Protein AF-A0A1E3B670-F1 (afdb_monomer)

Mean predicted aligned error: 5.12 Å

Radius of gyration: 14.24 Å; Cα contacts (8 Å, |Δi|>4): 226; chains: 1; bounding box: 36×26×49 Å

Nearest PDB structures (foldseek):
  1ru2-assembly1_A  TM=4.193E-01  e=3.755E-02  Escherichia coli
  7am0-assembly1_A  TM=4.414E-01  e=6.514E-02  Komagataeibacter europaeus
  7am0-assembly2_C  TM=4.390E-01  e=1.535E-01  Komagataeibacter europaeus
  7alz-assembly1_B  TM=4.229E-01  e=1.844E-01  Komagataeibacter europaeus
  6vh5-assembly1_C  TM=4.162E-01  e=9.630E-01  Brucella abortus 2308

Sequence (111 aa):
MSKASHLHQSFQYILAQIEDFNGVDFGEPGQPESPLLQVVQRALESTGGQFNNGEVAPAPRVWPPFVAVVAETTPISDEMLKESIEEAWGTVVTDNEPLPPLLQVYVDAQD

Solvent-accessible surface area (backbone atoms only — not comparable to full-atom values): 6355 Å² total; per-residue (Å²): 138,83,82,77,77,76,74,64,73,33,39,37,40,37,40,37,32,27,69,50,58,86,87,60,78,58,63,56,65,71,34,71,69,34,64,61,57,54,22,51,42,49,20,24,59,78,71,74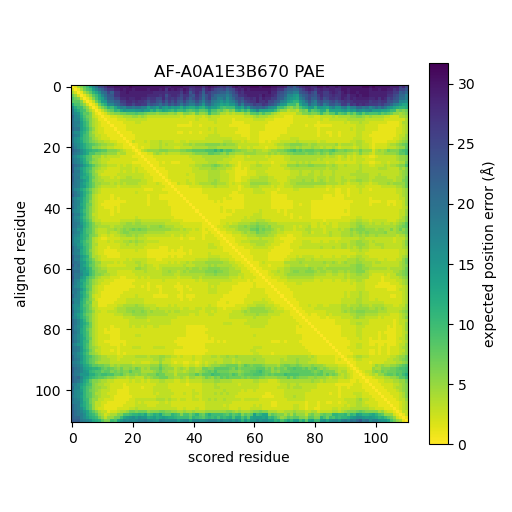,43,46,71,78,49,50,28,27,35,86,49,67,96,52,86,65,35,47,47,30,33,39,33,35,25,45,78,71,56,54,68,61,50,41,54,27,33,65,60,24,42,82,71,43,64,56,100,87,37,69,60,56,58,76,75,49,73,46,57,48,77,56,131

pLDDT: mean 89.6, std 13.01, range [40.47, 97.75]

Foldseek 3Di:
DDPPPPQPKWKKKKKWFFQAFVPADQDDWPAQDGLLVVLLCQLCVVVVKDFDGKTWHDFDPDPVGMTIMITIIGDDDFVSSQVSSQVSQQVGDDPNHGGGGIDGMGMDIDD

Structure (mmCIF, N/CA/C/O backbone):
data_AF-A0A1E3B670-F1
#
_entry.id   AF-A0A1E3B670-F1
#
loop_
_atom_site.group_PDB
_atom_site.id
_atom_site.type_symbol
_atom_site.label_atom_id
_atom_site.label_alt_id
_atom_site.label_comp_id
_atom_site.label_asym_id
_atom_site.label_entity_id
_atom_site.label_seq_id
_atom_site.pdbx_PDB_ins_code
_atom_site.Cartn_x
_atom_site.Cartn_y
_atom_site.Cartn_z
_atom_site.occupancy
_atom_site.B_iso_or_equiv
_atom_site.auth_seq_id
_atom_site.auth_comp_id
_atom_site.auth_asym_id
_atom_site.auth_atom_id
_atom_site.pdbx_PDB_model_num
ATOM 1 N N . MET A 1 1 ? -18.715 -17.532 31.931 1.00 40.62 1 MET A N 1
ATOM 2 C CA . MET A 1 1 ? -19.081 -16.314 31.176 1.00 40.62 1 MET A CA 1
ATOM 3 C C . MET A 1 1 ? -17.860 -15.902 30.371 1.00 40.62 1 MET A C 1
ATOM 5 O O . MET A 1 1 ? -16.970 -15.289 30.938 1.00 40.62 1 MET A O 1
ATOM 9 N N . SER A 1 2 ? -17.761 -16.315 29.106 1.00 40.47 2 SER A N 1
ATOM 10 C CA . SER A 1 2 ? -16.697 -15.841 28.215 1.00 40.47 2 SER A CA 1
ATOM 11 C C . SER A 1 2 ? -17.321 -14.795 27.302 1.00 40.47 2 SER A C 1
ATOM 13 O O . SER A 1 2 ? -18.116 -15.141 26.431 1.00 40.47 2 SER A O 1
ATOM 15 N N . LYS A 1 3 ? -17.068 -13.510 27.569 1.00 42.53 3 LYS A N 1
ATOM 16 C CA . LYS A 1 3 ? -17.348 -12.458 26.590 1.00 42.53 3 LYS A CA 1
ATOM 17 C C . LYS A 1 3 ? -16.263 -12.601 25.530 1.00 42.53 3 LYS A C 1
ATOM 19 O O . LYS A 1 3 ? -15.155 -12.117 25.728 1.00 42.53 3 LYS A O 1
ATOM 24 N N . ALA A 1 4 ? -16.566 -13.324 24.456 1.00 46.59 4 ALA A N 1
ATOM 25 C CA . ALA A 1 4 ? -15.800 -13.202 23.231 1.00 46.59 4 ALA A CA 1
ATOM 26 C C . ALA A 1 4 ? -15.951 -11.745 22.780 1.00 46.59 4 ALA A C 1
ATOM 28 O O . ALA A 1 4 ? -17.017 -11.337 22.321 1.00 46.59 4 ALA A O 1
ATOM 29 N N . SER A 1 5 ? -14.926 -10.928 23.021 1.00 45.44 5 SER A N 1
ATOM 30 C CA . SER A 1 5 ? -14.790 -9.656 22.328 1.00 45.44 5 SER A CA 1
ATOM 31 C C . SER A 1 5 ? -14.613 -10.008 20.859 1.00 45.44 5 SER A C 1
ATOM 33 O O . SER A 1 5 ? -13.537 -10.432 20.451 1.00 45.44 5 SER A O 1
ATOM 35 N N . HIS A 1 6 ? -15.693 -9.909 20.089 1.00 48.12 6 HIS A N 1
ATOM 36 C CA . HIS A 1 6 ? -15.616 -9.868 18.640 1.00 48.12 6 HIS A CA 1
ATOM 37 C C . HIS A 1 6 ? -14.827 -8.601 18.290 1.00 48.12 6 HIS A C 1
ATOM 39 O O . HI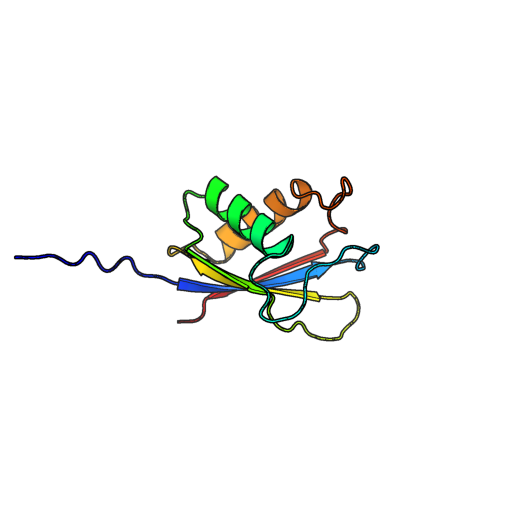S A 1 6 ? -15.387 -7.504 18.251 1.00 48.12 6 HIS A O 1
ATOM 45 N N . LEU A 1 7 ? -13.507 -8.741 18.138 1.00 57.09 7 LEU A N 1
ATOM 46 C CA . LEU A 1 7 ? -12.711 -7.801 17.360 1.00 57.09 7 LEU A CA 1
ATOM 47 C C . LEU A 1 7 ? -13.382 -7.778 15.988 1.00 57.09 7 LEU A C 1
ATOM 49 O O . LEU A 1 7 ? -13.358 -8.780 15.279 1.00 57.09 7 LEU A O 1
ATOM 53 N N . HIS A 1 8 ? -14.108 -6.702 15.692 1.00 66.88 8 HIS A N 1
ATOM 54 C CA . HIS A 1 8 ? -14.673 -6.510 14.366 1.00 66.88 8 HIS A CA 1
ATOM 55 C C . HIS A 1 8 ? -13.477 -6.397 13.425 1.00 66.88 8 HIS A C 1
ATOM 57 O O . HIS A 1 8 ? -12.642 -5.520 13.613 1.00 66.88 8 HIS A O 1
ATOM 63 N N . GLN A 1 9 ? -13.341 -7.347 12.512 1.00 75.44 9 GLN A N 1
ATOM 64 C CA . GLN A 1 9 ? -12.364 -7.295 11.434 1.00 75.44 9 GLN A CA 1
ATOM 65 C C . GLN A 1 9 ? -13.036 -6.605 10.248 1.00 75.44 9 GLN A C 1
ATOM 67 O O . GLN A 1 9 ? -14.242 -6.766 10.053 1.00 75.44 9 GLN A O 1
ATOM 72 N N . SER A 1 10 ? -12.266 -5.843 9.483 1.00 83.94 10 SER A N 1
ATOM 73 C CA . SER A 1 10 ? -12.721 -5.205 8.250 1.00 83.94 10 SER A CA 1
ATOM 74 C C . SER A 1 10 ? -11.792 -5.613 7.117 1.00 83.94 10 SER A C 1
ATOM 76 O O . SER A 1 10 ? -10.573 -5.635 7.299 1.00 83.94 10 SER A O 1
ATOM 78 N N . PHE A 1 11 ? -12.357 -5.937 5.956 1.00 92.06 11 PHE A N 1
ATOM 79 C CA . PHE A 1 11 ? -11.576 -6.156 4.746 1.00 92.06 11 PHE A CA 1
ATOM 80 C C . PHE A 1 11 ? -11.503 -4.849 3.967 1.00 92.06 11 PHE A C 1
ATOM 82 O O . PHE A 1 11 ? -12.523 -4.255 3.635 1.00 92.06 11 PHE A O 1
ATOM 89 N N . GLN A 1 12 ? -10.288 -4.397 3.694 1.00 93.75 12 GLN A N 1
ATOM 90 C CA . GLN A 1 12 ? -10.002 -3.163 2.981 1.00 93.75 12 GLN A CA 1
ATOM 91 C C . GLN A 1 12 ? -9.439 -3.509 1.612 1.00 93.75 12 GLN A C 1
ATOM 93 O O . GLN A 1 12 ? -8.389 -4.150 1.516 1.00 93.75 12 GLN A O 1
ATOM 98 N N . TYR A 1 13 ? -10.132 -3.095 0.553 1.00 95.38 13 TYR A N 1
ATOM 99 C CA . TYR A 1 13 ? -9.586 -3.139 -0.795 1.00 95.38 13 TYR A CA 1
ATOM 100 C C . TYR A 1 13 ? -8.882 -1.818 -1.087 1.00 95.38 13 TYR A C 1
ATOM 102 O O . TYR A 1 13 ? -9.493 -0.750 -1.059 1.00 95.38 13 TYR A O 1
ATOM 110 N N . ILE A 1 14 ? -7.583 -1.888 -1.355 1.00 96.88 14 ILE A N 1
ATOM 111 C CA . ILE A 1 14 ? -6.731 -0.721 -1.562 1.00 96.88 14 ILE A CA 1
ATOM 112 C C . ILE A 1 14 ? -6.203 -0.775 -2.985 1.00 96.88 14 ILE A C 1
ATOM 114 O O . ILE A 1 14 ? -5.582 -1.756 -3.396 1.00 96.88 14 ILE A O 1
ATOM 118 N N . LEU A 1 15 ? -6.427 0.302 -3.727 1.00 97.19 15 LEU A N 1
ATOM 119 C CA . LEU A 1 15 ? -6.002 0.461 -5.107 1.00 97.19 15 LEU A CA 1
ATOM 120 C C . LEU A 1 15 ? -5.148 1.726 -5.222 1.00 97.19 15 LEU A C 1
ATOM 122 O O . LEU A 1 15 ? -5.629 2.828 -4.966 1.00 97.19 15 LEU A O 1
ATOM 126 N N . ALA A 1 16 ? -3.892 1.575 -5.627 1.00 97.38 16 ALA A N 1
ATOM 127 C CA . ALA A 1 16 ? -2.954 2.675 -5.818 1.00 97.38 16 ALA A CA 1
ATOM 128 C C . ALA A 1 16 ? -2.618 2.831 -7.305 1.00 97.38 16 ALA A C 1
ATOM 130 O O . ALA A 1 16 ? -2.238 1.870 -7.974 1.00 97.38 16 ALA A O 1
ATOM 131 N N . GLN A 1 17 ? -2.773 4.044 -7.828 1.00 97.62 17 GLN A N 1
ATOM 132 C CA .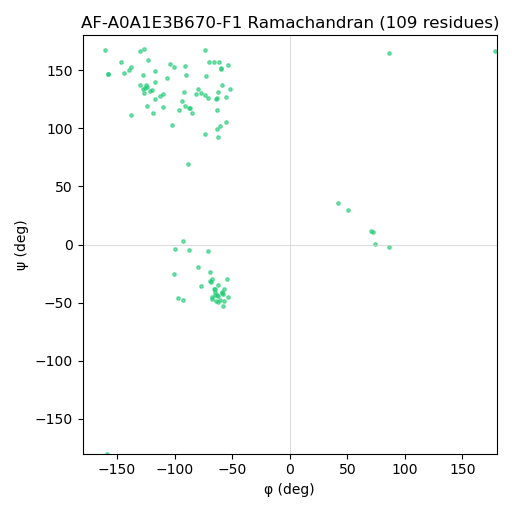 GLN A 1 17 ? -2.330 4.422 -9.163 1.00 97.62 17 GLN A CA 1
ATOM 133 C C . GLN A 1 17 ? -0.916 4.986 -9.084 1.00 97.62 17 GLN A C 1
ATOM 135 O O . GLN A 1 17 ? -0.657 5.877 -8.277 1.00 97.62 17 GLN A O 1
ATOM 140 N N . ILE A 1 18 ? -0.024 4.511 -9.945 1.00 97.06 18 ILE A N 1
ATOM 141 C CA . ILE A 1 18 ? 1.380 4.935 -9.999 1.00 97.06 18 ILE A CA 1
ATOM 142 C C . ILE A 1 18 ? 1.713 5.469 -11.393 1.00 97.06 18 ILE A C 1
ATOM 144 O O . ILE A 1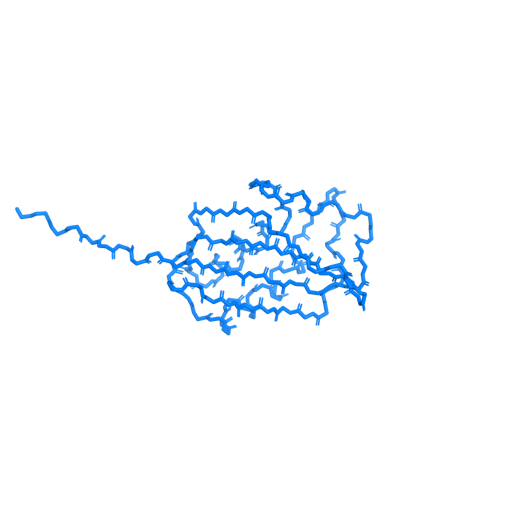 18 ? 1.000 5.176 -12.354 1.00 97.06 18 ILE A O 1
ATOM 148 N N . GLU A 1 19 ? 2.771 6.270 -11.513 1.00 95.50 19 GLU A N 1
ATOM 149 C CA . GLU A 1 19 ? 3.207 6.804 -12.815 1.00 95.50 19 GLU A CA 1
ATOM 150 C C . GLU A 1 19 ? 3.623 5.689 -13.780 1.00 95.50 19 GLU A C 1
ATOM 152 O O . GLU A 1 19 ? 3.149 5.626 -14.916 1.00 95.50 19 GLU A O 1
ATOM 157 N N . ASP A 1 20 ? 4.469 4.784 -13.295 1.00 93.50 20 ASP A N 1
ATOM 158 C CA . ASP A 1 20 ? 4.876 3.544 -13.937 1.00 93.50 20 ASP A CA 1
ATOM 159 C C . ASP A 1 20 ? 5.406 2.564 -12.873 1.00 93.50 20 ASP A C 1
ATOM 161 O O . ASP A 1 20 ? 5.402 2.860 -11.680 1.00 93.50 20 ASP A O 1
ATOM 165 N N . PHE A 1 21 ? 5.827 1.369 -13.285 1.00 90.06 21 PHE A N 1
ATOM 166 C CA . PHE A 1 21 ? 6.368 0.369 -12.360 1.00 90.06 21 PHE A CA 1
ATOM 167 C C . PHE A 1 21 ? 7.828 0.620 -11.963 1.00 90.06 21 PHE A C 1
ATOM 169 O O . PHE A 1 21 ? 8.287 0.032 -10.994 1.00 90.06 21 PHE A O 1
ATOM 176 N N . ASN A 1 22 ? 8.577 1.418 -12.727 1.00 88.12 22 ASN A N 1
ATOM 177 C CA . ASN A 1 22 ? 10.014 1.670 -12.580 1.00 88.12 22 ASN A CA 1
ATOM 178 C C . ASN A 1 22 ? 10.870 0.424 -12.254 1.00 88.12 22 ASN A C 1
ATOM 180 O O . ASN A 1 22 ? 11.811 0.490 -11.475 1.00 88.12 22 ASN A O 1
ATOM 184 N N . GLY A 1 23 ? 10.520 -0.742 -12.812 1.00 85.75 23 GLY A N 1
ATOM 185 C CA . GLY A 1 23 ? 11.221 -2.006 -12.548 1.00 85.75 23 GLY A CA 1
ATOM 186 C C . GLY A 1 23 ? 10.951 -2.643 -11.178 1.00 85.75 23 GLY A C 1
ATOM 187 O O . GLY A 1 23 ? 11.485 -3.717 -10.915 1.00 85.75 23 GLY A O 1
ATOM 188 N N . VAL A 1 24 ? 10.109 -2.037 -10.338 1.00 90.94 24 VAL A N 1
ATOM 189 C CA . VAL A 1 24 ? 9.698 -2.587 -9.045 1.00 90.94 24 VAL A CA 1
ATOM 190 C C . VAL A 1 24 ? 8.716 -3.739 -9.236 1.00 90.94 24 VAL A C 1
ATOM 192 O O . VAL A 1 24 ? 7.689 -3.603 -9.907 1.00 90.94 24 VAL A O 1
ATOM 195 N N . ASP A 1 25 ? 9.023 -4.867 -8.598 1.00 91.44 25 ASP A N 1
ATOM 196 C CA . ASP A 1 25 ? 8.106 -5.993 -8.467 1.00 91.44 25 ASP A CA 1
ATOM 197 C C . ASP A 1 25 ? 7.180 -5.780 -7.261 1.00 91.44 25 ASP A C 1
ATOM 199 O O . ASP A 1 25 ? 7.610 -5.757 -6.106 1.00 91.44 25 ASP A O 1
ATOM 203 N N . PHE A 1 26 ? 5.890 -5.603 -7.540 1.00 92.94 26 PHE A N 1
ATOM 204 C CA . PHE A 1 26 ? 4.853 -5.482 -6.516 1.00 92.94 26 PHE A CA 1
ATOM 205 C C . PHE A 1 26 ? 4.194 -6.823 -6.167 1.00 92.94 26 PHE A C 1
ATOM 207 O O . PHE A 1 26 ? 3.273 -6.848 -5.349 1.00 92.94 26 PHE A O 1
ATOM 214 N N . GLY A 1 27 ? 4.664 -7.921 -6.756 1.00 91.62 27 GLY A N 1
ATOM 215 C CA . GLY A 1 27 ? 4.124 -9.257 -6.582 1.00 91.62 27 GLY A CA 1
ATOM 216 C C . GLY A 1 27 ? 2.962 -9.582 -7.521 1.00 91.62 27 GLY A C 1
ATOM 217 O O . GLY A 1 27 ? 2.345 -8.721 -8.155 1.00 91.62 27 GLY A O 1
ATOM 218 N N . GLU A 1 28 ? 2.656 -10.872 -7.603 1.00 93.69 28 GLU A N 1
ATOM 219 C CA . GLU A 1 28 ? 1.515 -11.408 -8.346 1.00 93.69 28 GLU A CA 1
ATOM 220 C C . GLU A 1 28 ? 0.267 -11.524 -7.452 1.00 93.69 28 GLU A C 1
ATOM 222 O O . GLU A 1 28 ? 0.399 -11.718 -6.242 1.00 93.69 28 GLU A O 1
ATOM 227 N N . PRO A 1 29 ? -0.956 -11.474 -8.019 1.00 96.00 29 PRO A N 1
ATOM 228 C CA . PRO A 1 29 ? -2.180 -11.673 -7.247 1.00 96.00 29 PRO A CA 1
ATOM 229 C C . PRO A 1 29 ? -2.166 -12.958 -6.401 1.00 96.00 29 PRO A C 1
ATOM 231 O O . PRO A 1 29 ? -1.816 -14.030 -6.897 1.00 96.00 29 PRO A O 1
ATOM 234 N N . GLY A 1 30 ? -2.580 -12.846 -5.138 1.00 95.31 30 GLY A N 1
ATOM 235 C CA . GLY A 1 30 ? -2.558 -13.918 -4.138 1.00 95.31 30 GLY A CA 1
ATOM 236 C C . GLY A 1 30 ? -1.235 -14.059 -3.376 1.00 95.31 30 GLY A C 1
ATOM 237 O O . GLY A 1 30 ? -1.128 -14.913 -2.498 1.00 95.31 30 GLY A O 1
ATOM 238 N N . GLN A 1 31 ? -0.209 -13.255 -3.683 1.00 95.88 31 GLN A N 1
ATOM 239 C CA . GLN A 1 31 ? 1.030 -13.264 -2.906 1.00 95.88 31 GLN A CA 1
ATOM 240 C C . GLN A 1 31 ? 0.862 -12.499 -1.578 1.00 95.88 31 GLN A C 1
ATOM 242 O O . GLN A 1 31 ? 0.403 -11.353 -1.592 1.00 95.88 31 GLN A O 1
ATOM 247 N N . PRO A 1 32 ? 1.262 -13.093 -0.435 1.00 92.81 32 PRO A N 1
ATOM 248 C CA . PRO A 1 32 ? 1.179 -12.461 0.887 1.00 92.81 32 PRO A CA 1
ATOM 249 C C . PRO A 1 32 ? 2.413 -11.611 1.230 1.00 92.81 32 PRO A C 1
ATOM 251 O O . PRO A 1 32 ? 2.462 -10.970 2.277 1.00 92.81 32 PRO A O 1
ATOM 254 N N . GLU A 1 33 ? 3.433 -11.619 0.371 1.00 91.12 33 GLU A N 1
ATOM 255 C CA . GLU A 1 33 ? 4.661 -10.845 0.533 1.00 91.12 33 GLU A CA 1
ATOM 256 C C . GLU A 1 33 ? 4.781 -9.880 -0.643 1.00 91.12 33 GLU A C 1
ATOM 258 O O . GLU A 1 33 ? 4.915 -10.291 -1.791 1.00 91.12 33 GLU A O 1
ATOM 263 N N . SER A 1 34 ? 4.679 -8.583 -0.358 1.00 94.00 34 SER A N 1
ATOM 264 C CA . SER A 1 34 ? 4.746 -7.526 -1.364 1.00 94.00 34 SER A CA 1
ATOM 265 C C . SER A 1 34 ? 5.139 -6.203 -0.705 1.00 94.00 34 SER A C 1
ATOM 267 O O . SER A 1 34 ? 4.716 -5.945 0.431 1.00 94.00 34 SER A O 1
ATOM 269 N N . PRO A 1 35 ? 5.882 -5.319 -1.398 1.00 95.06 35 PRO A N 1
ATOM 270 C CA . PRO A 1 35 ? 6.082 -3.948 -0.943 1.00 95.06 35 PRO A CA 1
ATOM 271 C C . PRO A 1 35 ? 4.761 -3.211 -0.674 1.00 95.06 35 PRO A C 1
ATOM 273 O O . PRO A 1 35 ? 4.703 -2.386 0.232 1.00 95.06 35 PRO A O 1
ATOM 276 N N . LEU A 1 36 ? 3.675 -3.549 -1.384 1.00 94.88 36 LEU A N 1
ATOM 277 C CA . LEU A 1 36 ? 2.349 -2.967 -1.145 1.00 94.88 36 LEU A CA 1
ATOM 278 C C . LEU A 1 36 ? 1.830 -3.289 0.256 1.00 94.88 36 LEU A C 1
ATOM 280 O O . LEU A 1 36 ? 1.329 -2.413 0.954 1.00 94.88 36 LEU A O 1
ATOM 284 N N . LEU A 1 37 ? 1.978 -4.541 0.692 1.00 95.94 37 LEU A N 1
ATOM 285 C CA . LEU A 1 37 ? 1.529 -4.968 2.016 1.00 95.94 37 LEU A CA 1
ATOM 286 C C . LEU A 1 37 ? 2.371 -4.316 3.119 1.00 95.94 37 LEU A C 1
ATOM 288 O O . LEU A 1 37 ? 1.831 -3.973 4.166 1.00 95.94 37 LEU A O 1
ATOM 292 N N . GLN A 1 38 ? 3.656 -4.050 2.862 1.00 95.81 38 GLN A N 1
ATOM 293 C CA . GLN A 1 38 ? 4.498 -3.267 3.773 1.00 95.81 38 GLN A CA 1
ATOM 294 C C . GLN A 1 38 ? 4.022 -1.812 3.891 1.00 95.81 38 GLN A C 1
ATOM 296 O O . GLN A 1 38 ? 4.040 -1.258 4.991 1.00 95.81 38 GLN A O 1
ATOM 301 N N . VAL A 1 39 ? 3.565 -1.195 2.792 1.00 97.25 39 VAL A N 1
ATOM 302 C CA . VAL A 1 39 ? 2.953 0.146 2.838 1.00 97.25 39 VAL A CA 1
ATOM 303 C C . VAL A 1 39 ? 1.715 0.127 3.730 1.00 97.25 39 VAL A C 1
ATOM 305 O O . VAL A 1 39 ? 1.599 0.966 4.619 1.00 97.25 39 VAL A O 1
ATOM 308 N N . VAL A 1 40 ? 0.820 -0.850 3.548 1.00 96.62 40 VAL A N 1
ATOM 309 C CA . VAL A 1 40 ? -0.403 -0.961 4.362 1.00 96.62 40 VAL A CA 1
ATOM 310 C C . VAL A 1 40 ? -0.084 -1.196 5.837 1.00 96.62 40 VAL A C 1
ATOM 312 O O . VAL A 1 40 ? -0.674 -0.550 6.699 1.00 96.62 40 VAL A O 1
ATOM 315 N N . GLN A 1 41 ? 0.874 -2.073 6.144 1.00 96.25 41 GLN A N 1
ATOM 316 C CA . GLN A 1 41 ? 1.326 -2.309 7.517 1.00 96.25 41 GLN A CA 1
ATOM 317 C C . GLN A 1 41 ? 1.808 -1.012 8.176 1.00 96.25 41 GLN A C 1
ATOM 319 O O . GLN A 1 41 ? 1.336 -0.668 9.258 1.00 96.25 41 GLN A O 1
ATOM 324 N N . ARG A 1 42 ? 2.665 -0.240 7.497 1.00 95.94 42 ARG A N 1
ATOM 325 C CA . ARG A 1 42 ? 3.164 1.044 8.018 1.00 95.94 42 ARG A CA 1
ATOM 326 C C . ARG A 1 42 ? 2.072 2.102 8.164 1.00 95.94 42 ARG A C 1
ATOM 328 O O . ARG A 1 42 ? 2.072 2.838 9.147 1.00 95.94 42 ARG A O 1
ATOM 335 N N . ALA A 1 43 ? 1.134 2.162 7.222 1.00 96.44 43 ALA A N 1
ATOM 336 C CA . ALA A 1 43 ? -0.020 3.058 7.297 1.00 96.44 43 ALA A CA 1
ATOM 337 C C . ALA A 1 43 ? -0.923 2.742 8.506 1.00 96.44 43 ALA A C 1
ATOM 339 O O . ALA A 1 43 ? -1.492 3.631 9.135 1.00 96.44 43 ALA A O 1
ATOM 340 N N . LEU A 1 44 ? -1.056 1.465 8.869 1.00 95.19 44 LEU A N 1
ATOM 341 C CA . LEU A 1 44 ? -1.831 1.061 10.043 1.00 95.19 44 LEU A CA 1
ATOM 342 C C . LEU A 1 44 ? -1.070 1.320 11.349 1.00 95.19 44 LEU A C 1
ATOM 344 O O . LEU A 1 44 ? -1.674 1.750 12.331 1.00 95.19 44 LEU A O 1
ATOM 348 N N . GLU A 1 45 ? 0.253 1.148 11.359 1.00 93.69 45 GLU A N 1
ATOM 349 C CA . GLU A 1 45 ? 1.092 1.485 12.516 1.00 93.69 45 GLU A CA 1
ATOM 350 C C . GLU A 1 45 ? 0.971 2.966 12.915 1.00 93.69 45 GLU A C 1
ATOM 352 O O . GLU A 1 45 ? 0.879 3.267 14.108 1.00 93.69 45 GLU A O 1
ATOM 357 N N . SER A 1 46 ? 0.916 3.893 11.947 1.00 90.50 46 SER A N 1
ATOM 358 C CA . SER A 1 46 ? 0.795 5.335 12.228 1.00 90.50 46 SER A CA 1
ATOM 359 C C . SER A 1 46 ? -0.569 5.737 12.802 1.00 90.50 46 SER A C 1
ATOM 361 O O . SER A 1 46 ? -0.673 6.739 13.510 1.00 90.50 46 SER A O 1
ATOM 363 N N . THR A 1 47 ? -1.606 4.937 12.554 1.00 89.88 47 THR A N 1
ATOM 364 C CA . THR A 1 47 ? -2.990 5.201 12.981 1.00 89.88 47 THR A CA 1
ATOM 365 C C . THR A 1 47 ? -3.397 4.428 14.234 1.00 89.88 47 THR A C 1
ATOM 367 O O . THR A 1 47 ? -4.497 4.621 14.754 1.00 89.88 47 THR A O 1
ATOM 370 N N . GLY A 1 48 ? -2.519 3.557 14.747 1.00 88.25 48 GLY A N 1
ATOM 371 C CA . GLY A 1 48 ? -2.840 2.623 15.829 1.00 88.25 48 GLY A CA 1
ATOM 372 C C . GLY A 1 48 ? -3.746 1.465 15.392 1.00 88.25 48 GLY A C 1
ATOM 373 O O . GLY A 1 48 ? -4.261 0.741 16.249 1.00 88.25 48 GLY A O 1
ATOM 374 N N . GLY A 1 49 ? -3.949 1.297 14.083 1.00 89.00 49 GLY A N 1
ATOM 37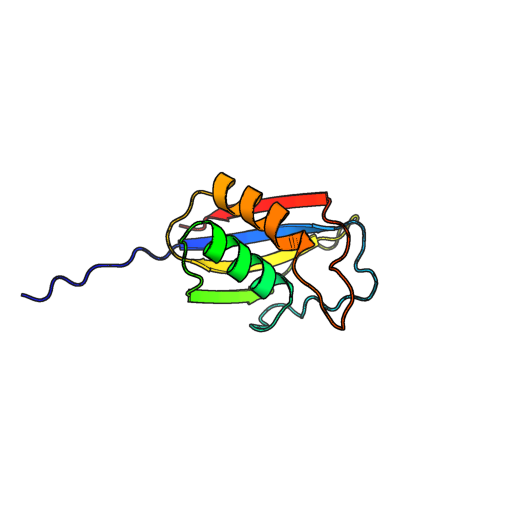5 C CA . GLY A 1 49 ? -4.616 0.144 13.497 1.00 89.00 49 GLY A CA 1
ATOM 376 C C . GLY A 1 49 ? -3.735 -1.105 13.526 1.00 89.00 49 GLY A C 1
ATOM 377 O O . GLY A 1 49 ? -2.533 -1.051 13.787 1.00 89.00 49 GLY A O 1
ATOM 378 N N . GLN A 1 50 ? -4.338 -2.260 13.259 1.00 92.62 50 GLN A N 1
ATOM 379 C CA . GLN A 1 50 ? -3.623 -3.529 13.147 1.00 92.62 50 GLN A CA 1
ATOM 380 C C . GLN A 1 50 ? -3.853 -4.138 11.771 1.00 92.62 50 GLN A C 1
ATOM 382 O O . GLN A 1 50 ? -4.991 -4.232 11.310 1.00 92.62 50 GLN A O 1
ATOM 387 N N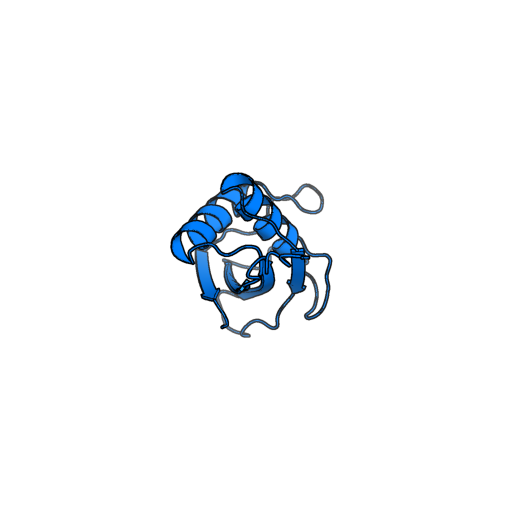 . PHE A 1 51 ? -2.759 -4.568 11.148 1.00 93.94 51 PHE A N 1
ATOM 388 C CA . PHE A 1 51 ? -2.765 -5.443 9.985 1.00 93.94 51 PHE A CA 1
ATOM 389 C C . PHE A 1 51 ? -2.813 -6.895 10.471 1.00 93.94 51 PHE A C 1
ATOM 391 O O . PHE A 1 51 ? -1.889 -7.341 11.152 1.00 93.94 51 PHE A O 1
ATOM 398 N N . ASN A 1 52 ? -3.877 -7.625 10.139 1.00 92.81 52 ASN A N 1
ATOM 399 C CA . ASN A 1 52 ? -4.027 -9.028 10.527 1.00 92.81 52 ASN A CA 1
ATOM 400 C C . ASN A 1 52 ? -3.501 -9.960 9.434 1.00 92.81 52 ASN A C 1
ATOM 402 O O . ASN A 1 52 ? -2.758 -10.898 9.719 1.00 92.81 52 ASN A O 1
ATOM 406 N N . ASN A 1 53 ? -3.897 -9.700 8.188 1.00 95.19 53 ASN A N 1
ATOM 407 C CA . ASN A 1 53 ? -3.526 -10.484 7.017 1.00 95.19 53 ASN A CA 1
ATOM 408 C C . ASN A 1 53 ? -3.728 -9.660 5.734 1.00 95.19 53 ASN A C 1
ATOM 410 O O . ASN A 1 53 ? -4.395 -8.629 5.760 1.00 95.19 53 ASN A O 1
ATOM 414 N N . GLY A 1 54 ? -3.198 -10.117 4.602 1.00 95.94 54 GLY A N 1
ATOM 415 C CA . GLY A 1 54 ? -3.473 -9.508 3.305 1.00 95.94 54 GLY A CA 1
ATOM 416 C C . GLY A 1 54 ? -2.731 -10.177 2.158 1.00 95.94 54 GLY A C 1
ATOM 417 O O . GLY A 1 54 ? -1.809 -10.962 2.368 1.00 95.94 54 GLY A O 1
ATOM 418 N N . GLU A 1 55 ? -3.145 -9.850 0.942 1.00 97.75 55 GLU A N 1
ATOM 419 C CA . GLU A 1 55 ? -2.546 -10.355 -0.291 1.00 97.75 55 GLU A CA 1
ATOM 420 C C . GLU A 1 55 ? -2.606 -9.307 -1.404 1.00 97.75 55 GLU A C 1
ATOM 422 O O . GLU A 1 55 ? -3.443 -8.398 -1.395 1.00 97.75 55 GLU A O 1
ATOM 427 N N . VAL A 1 56 ? -1.717 -9.446 -2.387 1.00 97.62 56 VAL A N 1
ATOM 428 C CA . VAL A 1 56 ? -1.804 -8.692 -3.641 1.00 97.62 56 VAL A CA 1
ATOM 429 C C . VAL A 1 56 ? -3.101 -9.055 -4.353 1.00 97.62 56 VAL A C 1
ATOM 431 O O . VAL A 1 56 ? -3.422 -10.228 -4.539 1.00 97.62 56 VAL A O 1
ATOM 434 N N . ALA A 1 57 ? -3.842 -8.044 -4.785 1.00 96.44 57 ALA A N 1
ATOM 435 C CA . ALA A 1 57 ? -5.099 -8.208 -5.491 1.00 96.44 57 ALA A CA 1
ATOM 436 C C . ALA A 1 57 ? -4.926 -7.941 -6.998 1.00 96.44 57 ALA A C 1
ATOM 438 O O . ALA A 1 57 ? -4.008 -7.229 -7.417 1.00 96.44 57 ALA A O 1
ATOM 439 N N . PRO A 1 58 ? -5.796 -8.499 -7.858 1.00 95.19 58 PRO A N 1
ATOM 440 C CA . PRO A 1 58 ? -5.772 -8.182 -9.280 1.00 95.19 58 PRO A CA 1
ATOM 441 C C . PRO A 1 58 ? -6.113 -6.704 -9.522 1.00 95.19 58 PRO A C 1
ATOM 443 O O . PRO A 1 58 ? -7.178 -6.235 -9.133 1.00 95.19 58 PRO A O 1
ATOM 446 N N . ALA A 1 59 ? -5.241 -5.986 -10.233 1.00 93.19 59 ALA A N 1
ATOM 447 C CA . ALA A 1 59 ? -5.450 -4.585 -10.594 1.00 93.19 59 ALA A CA 1
ATOM 448 C C . ALA A 1 59 ? -5.936 -4.408 -12.054 1.00 93.19 59 ALA A C 1
ATOM 450 O O . ALA A 1 59 ? -5.626 -5.235 -12.925 1.00 93.19 59 ALA A O 1
ATOM 451 N N . PRO A 1 60 ? -6.677 -3.326 -12.370 1.00 92.69 60 PRO A N 1
ATOM 452 C CA . PRO A 1 60 ? -7.061 -2.994 -13.740 1.00 92.69 60 PRO A CA 1
ATOM 453 C C . PRO A 1 60 ? -5.848 -2.794 -14.658 1.00 92.69 60 PRO A C 1
ATOM 455 O O . PRO A 1 60 ? -4.888 -2.109 -14.314 1.00 92.69 60 PRO A O 1
ATOM 458 N N . ARG A 1 61 ? -5.917 -3.330 -15.882 1.00 90.12 61 ARG A N 1
ATOM 459 C CA . ARG A 1 61 ? -4.864 -3.181 -16.902 1.00 90.12 61 ARG A CA 1
ATOM 460 C C . ARG A 1 61 ? -5.078 -1.917 -17.739 1.00 90.12 61 ARG A C 1
ATOM 462 O O . ARG A 1 61 ? -5.451 -2.001 -18.908 1.00 90.12 61 ARG A O 1
ATOM 469 N N . VAL A 1 62 ? -4.885 -0.754 -17.124 1.00 94.38 62 VAL A N 1
ATOM 470 C CA . VAL A 1 62 ? -5.017 0.576 -17.751 1.00 94.38 62 VAL A CA 1
ATOM 471 C C . VAL A 1 62 ? -3.747 1.408 -17.540 1.00 94.38 62 VAL A C 1
ATOM 473 O O . VAL A 1 62 ? -2.878 1.004 -16.775 1.00 94.38 62 VAL A O 1
ATOM 476 N N . TRP A 1 63 ? -3.618 2.541 -18.241 1.00 92.88 63 TRP A N 1
ATOM 477 C CA . TRP A 1 63 ? -2.489 3.469 -18.095 1.00 92.88 63 TRP A CA 1
ATOM 478 C C . TRP A 1 63 ? -2.969 4.861 -17.644 1.00 92.88 63 TRP A C 1
ATOM 480 O O . TRP A 1 63 ? -3.897 5.378 -18.276 1.00 92.88 63 TRP A O 1
ATOM 490 N N . PRO A 1 64 ? -2.342 5.504 -16.635 1.00 95.00 64 PRO A N 1
ATOM 491 C CA . PRO A 1 64 ? -1.253 4.996 -15.781 1.00 95.00 64 PRO A CA 1
ATOM 492 C C . PRO A 1 64 ? -1.631 3.733 -14.982 1.00 95.00 64 PRO A C 1
ATOM 494 O O . PRO A 1 64 ? -2.827 3.540 -14.724 1.00 95.00 64 PRO A O 1
ATOM 497 N N . PRO A 1 65 ? -0.659 2.856 -14.658 1.00 96.62 65 PRO A N 1
ATOM 498 C CA . PRO A 1 65 ? -0.928 1.549 -14.074 1.00 96.62 65 PRO A CA 1
ATOM 499 C C . PRO A 1 65 ? -1.429 1.626 -12.634 1.00 96.62 65 PRO A C 1
ATOM 501 O O . PRO A 1 65 ? -1.187 2.582 -11.899 1.00 96.62 65 PRO A O 1
ATOM 504 N N . PHE A 1 66 ? -2.115 0.557 -12.243 1.00 97.00 66 PHE A N 1
ATOM 505 C CA . PHE A 1 66 ? -2.617 0.352 -10.897 1.00 97.00 66 PHE A CA 1
ATOM 506 C C . PHE A 1 66 ? -1.977 -0.871 -10.253 1.00 97.00 66 PHE A C 1
ATOM 508 O O . PHE A 1 66 ? -1.698 -1.867 -10.923 1.00 97.00 66 PHE A O 1
ATOM 515 N N . VAL A 1 67 ? -1.839 -0.805 -8.936 1.00 97.06 67 VAL A N 1
ATOM 516 C CA . VAL A 1 67 ? -1.462 -1.906 -8.051 1.00 97.06 67 VAL A CA 1
ATOM 517 C C . VAL A 1 67 ? -2.490 -2.006 -6.932 1.00 97.06 67 VAL A C 1
ATOM 519 O O . VAL A 1 67 ? -3.067 -0.995 -6.528 1.00 97.06 67 VAL A O 1
ATOM 522 N N . ALA A 1 68 ? -2.776 -3.219 -6.471 1.00 97.25 68 ALA A N 1
ATOM 523 C CA . ALA A 1 68 ? -3.874 -3.449 -5.544 1.00 97.25 68 ALA A CA 1
ATOM 524 C C . ALA A 1 68 ? -3.509 -4.464 -4.467 1.00 97.25 68 ALA A C 1
ATOM 526 O O . ALA A 1 68 ? -2.747 -5.399 -4.713 1.00 97.25 68 ALA A O 1
ATOM 527 N N . VAL A 1 69 ? -4.108 -4.303 -3.292 1.00 97.25 69 VAL A N 1
ATOM 528 C CA . VAL A 1 69 ? -4.082 -5.289 -2.210 1.00 97.25 69 VAL A CA 1
ATOM 529 C C . VAL A 1 69 ? -5.457 -5.396 -1.573 1.00 97.25 69 VAL A C 1
ATOM 531 O O . VAL A 1 69 ? -6.228 -4.436 -1.558 1.00 97.25 69 VAL A O 1
ATOM 534 N N . VAL A 1 70 ? -5.740 -6.564 -1.012 1.00 96.69 70 VAL A N 1
ATOM 535 C CA . VAL A 1 70 ? -6.808 -6.736 -0.030 1.00 96.69 70 VAL A CA 1
ATOM 536 C C . VAL A 1 70 ? -6.159 -7.000 1.322 1.00 96.69 70 VAL A C 1
ATOM 538 O O . VAL A 1 70 ? -5.262 -7.837 1.433 1.00 96.69 70 VAL A O 1
ATOM 541 N N . ALA A 1 71 ? -6.573 -6.257 2.341 1.00 95.69 71 ALA A N 1
ATOM 542 C CA . ALA A 1 71 ? -6.020 -6.353 3.683 1.00 95.69 71 ALA A CA 1
ATOM 543 C C . ALA A 1 71 ? -7.134 -6.565 4.707 1.00 95.69 71 ALA A C 1
ATOM 545 O O . ALA A 1 71 ? -8.146 -5.874 4.698 1.00 95.69 71 ALA A O 1
ATOM 546 N N . GLU A 1 72 ? -6.930 -7.511 5.611 1.00 94.75 72 GLU A N 1
ATOM 547 C CA . GLU A 1 72 ? -7.734 -7.674 6.811 1.00 94.75 72 GLU A CA 1
ATOM 548 C C . GLU A 1 72 ? -7.142 -6.791 7.910 1.00 94.75 72 GLU A C 1
ATOM 550 O O . GLU A 1 72 ? -6.001 -6.990 8.344 1.00 94.75 72 GLU A O 1
ATOM 555 N N . THR A 1 73 ? -7.917 -5.817 8.375 1.00 92.25 73 THR A N 1
ATOM 556 C CA . THR A 1 73 ? -7.460 -4.820 9.343 1.00 92.25 73 THR A CA 1
ATOM 557 C C . THR A 1 73 ? -8.431 -4.690 10.508 1.00 92.25 73 THR A C 1
ATOM 559 O O . THR A 1 73 ? -9.579 -5.141 10.465 1.00 92.25 73 THR A O 1
ATOM 562 N N . THR A 1 74 ? -7.996 -4.024 11.576 1.00 90.94 74 THR A N 1
ATOM 563 C CA . THR A 1 74 ? -8.950 -3.407 12.510 1.00 90.94 74 THR A CA 1
ATOM 564 C C . THR A 1 74 ? -9.788 -2.341 11.796 1.00 90.94 74 THR A C 1
ATOM 566 O O . THR A 1 74 ? -9.309 -1.776 10.808 1.00 90.94 74 THR A O 1
ATOM 569 N N . PRO A 1 75 ? -10.987 -1.996 12.297 1.00 88.94 75 PRO A N 1
ATOM 570 C CA . PRO A 1 75 ? -11.828 -0.989 11.669 1.00 88.94 75 PRO A CA 1
ATOM 571 C C . PRO A 1 75 ? -11.122 0.370 11.683 1.00 88.94 75 PRO A C 1
ATOM 573 O O . PRO A 1 75 ? -10.690 0.844 12.735 1.00 88.94 75 PRO A O 1
ATOM 576 N N . ILE A 1 76 ? -11.009 0.979 10.509 1.00 89.31 76 ILE A N 1
ATOM 577 C CA . ILE A 1 76 ? -10.406 2.289 10.261 1.00 89.31 76 ILE A CA 1
ATOM 578 C C . ILE A 1 76 ? -11.220 2.967 9.158 1.00 89.31 76 ILE A C 1
ATOM 580 O O . ILE A 1 76 ? -11.782 2.275 8.312 1.00 89.31 76 ILE A O 1
ATOM 584 N N . SER A 1 77 ? -11.340 4.295 9.186 1.00 91.75 77 SER A N 1
ATOM 585 C CA . SER A 1 77 ? -12.024 5.001 8.103 1.00 91.75 77 SER A CA 1
ATOM 586 C C . SER A 1 77 ? -11.175 5.009 6.834 1.00 91.75 77 SER A C 1
ATOM 588 O O . SER A 1 77 ? -9.953 5.160 6.893 1.00 91.75 77 SER A O 1
ATOM 5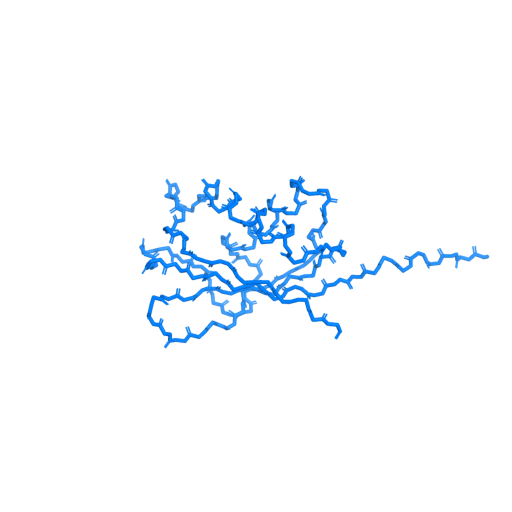90 N N . ASP A 1 78 ? -11.843 4.920 5.687 1.00 92.81 78 ASP A N 1
ATOM 591 C CA . ASP A 1 78 ? -11.198 4.918 4.373 1.00 92.81 78 ASP A CA 1
ATOM 592 C C . ASP A 1 78 ? -10.336 6.167 4.153 1.00 92.81 78 ASP A C 1
ATOM 594 O O . ASP A 1 78 ? -9.243 6.075 3.604 1.00 92.81 78 ASP A O 1
ATOM 598 N N . GLU A 1 79 ? -10.792 7.330 4.633 1.00 94.12 79 GLU A N 1
ATOM 599 C CA . GLU A 1 79 ? -10.052 8.596 4.558 1.00 94.12 79 GLU A CA 1
ATOM 600 C C . GLU A 1 79 ? -8.748 8.543 5.365 1.00 94.12 79 GLU A C 1
ATOM 602 O O . GLU A 1 79 ? -7.686 8.834 4.819 1.00 94.12 79 GLU A O 1
ATOM 607 N N . MET A 1 80 ? -8.797 8.086 6.623 1.00 94.56 80 MET A N 1
ATOM 608 C CA . MET A 1 80 ? -7.592 7.968 7.452 1.00 94.56 80 MET A CA 1
ATOM 609 C C . MET A 1 80 ? -6.611 6.941 6.886 1.00 94.56 80 MET A C 1
ATOM 611 O O . MET A 1 80 ? -5.401 7.171 6.893 1.00 94.56 80 MET A O 1
ATOM 615 N N . LEU A 1 81 ? -7.119 5.803 6.402 1.00 94.75 81 LEU A N 1
ATOM 616 C CA . LEU A 1 81 ? -6.283 4.771 5.798 1.00 94.75 81 LEU A CA 1
ATOM 617 C C . LEU A 1 81 ? -5.636 5.283 4.508 1.00 94.75 81 LEU A C 1
ATOM 619 O O . LEU A 1 81 ? -4.439 5.092 4.315 1.00 94.75 81 LEU A O 1
ATOM 623 N N . LYS A 1 82 ? -6.394 5.984 3.660 1.00 96.19 82 LYS A N 1
ATOM 624 C CA . LYS A 1 82 ? -5.889 6.596 2.431 1.00 96.19 82 LYS A CA 1
ATOM 625 C C . LYS A 1 82 ? -4.751 7.581 2.710 1.00 96.19 82 LYS A C 1
ATOM 627 O O . LYS A 1 82 ? -3.685 7.431 2.120 1.00 96.19 82 LYS A O 1
ATOM 632 N N . GLU A 1 83 ? -4.960 8.548 3.604 1.00 96.25 83 GLU A N 1
ATOM 633 C CA . GLU A 1 83 ? -3.931 9.536 3.968 1.00 96.25 83 GLU A CA 1
ATOM 634 C C . GLU A 1 83 ? -2.671 8.845 4.506 1.00 96.25 83 GLU A C 1
ATOM 636 O O . GLU A 1 83 ? -1.552 9.145 4.094 1.00 96.25 83 GLU A O 1
ATOM 641 N N . SER A 1 84 ? -2.854 7.831 5.352 1.00 96.69 84 SER A N 1
ATOM 642 C CA . SER A 1 84 ? -1.738 7.086 5.939 1.00 96.69 84 SER A CA 1
ATOM 643 C C . SER A 1 84 ? -0.983 6.237 4.912 1.00 96.69 84 SER A C 1
ATOM 645 O O . SER A 1 84 ? 0.227 6.061 5.040 1.00 96.69 84 SER A O 1
ATOM 647 N N . ILE A 1 85 ? -1.658 5.722 3.878 1.00 97.50 85 ILE A N 1
ATOM 648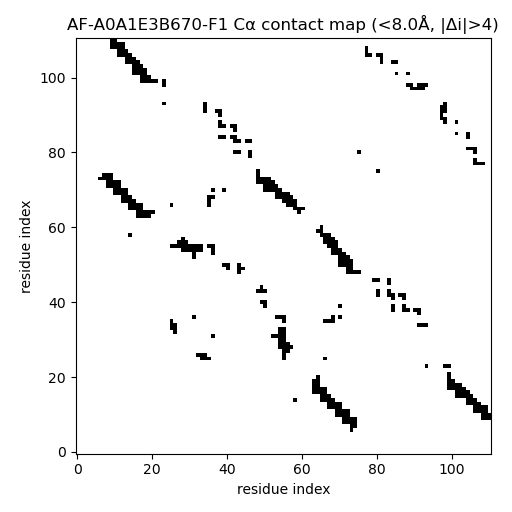 C CA . ILE A 1 85 ? -1.011 5.037 2.748 1.00 97.50 85 ILE A CA 1
ATOM 649 C C . ILE A 1 85 ? -0.180 6.029 1.939 1.00 97.50 85 ILE A C 1
ATOM 651 O O . ILE A 1 85 ? 0.960 5.713 1.604 1.00 97.50 85 ILE A O 1
ATOM 655 N N . GLU A 1 86 ? -0.721 7.212 1.637 1.00 96.44 86 GLU A N 1
ATOM 656 C CA . GLU A 1 86 ? -0.003 8.260 0.900 1.00 96.44 86 GLU A CA 1
ATOM 657 C C . GLU A 1 86 ? 1.278 8.682 1.643 1.00 96.44 86 GLU A C 1
ATOM 659 O O . GLU A 1 86 ? 2.342 8.794 1.029 1.00 96.44 86 GLU A O 1
ATOM 664 N N . GLU A 1 87 ? 1.216 8.815 2.971 1.00 95.38 87 GLU A N 1
ATOM 665 C CA . GLU A 1 87 ? 2.388 9.078 3.815 1.00 95.38 87 GLU A CA 1
ATOM 666 C C . GLU A 1 87 ? 3.370 7.896 3.853 1.00 95.38 87 GLU A C 1
ATOM 668 O O . GLU A 1 87 ? 4.581 8.073 3.683 1.00 95.38 87 GLU A O 1
ATOM 673 N N . ALA A 1 88 ? 2.869 6.673 4.058 1.00 96.50 88 ALA A N 1
ATOM 674 C CA . ALA A 1 88 ? 3.695 5.475 4.175 1.00 96.50 88 ALA A CA 1
ATOM 675 C C . ALA A 1 88 ? 4.398 5.111 2.860 1.00 96.50 88 ALA A C 1
ATOM 677 O O . ALA A 1 88 ? 5.507 4.564 2.901 1.00 96.50 88 ALA A O 1
ATOM 678 N N . TRP A 1 89 ? 3.802 5.439 1.709 1.00 96.81 89 TRP A N 1
ATOM 679 C CA . TRP A 1 89 ? 4.328 5.120 0.381 1.00 96.81 89 TRP A CA 1
ATOM 680 C C . TRP A 1 89 ? 5.763 5.614 0.194 1.00 96.81 89 TRP A C 1
ATOM 682 O O . TRP A 1 89 ? 6.635 4.863 -0.235 1.00 96.81 89 TRP A O 1
ATOM 692 N N . GLY A 1 90 ? 6.035 6.856 0.609 1.00 91.62 90 GLY A N 1
ATOM 693 C CA . GLY A 1 90 ? 7.360 7.474 0.507 1.00 91.62 90 GLY A CA 1
ATOM 694 C C . GLY A 1 90 ? 8.409 6.905 1.467 1.00 91.62 90 GLY A C 1
ATOM 695 O O . GLY A 1 90 ? 9.573 7.292 1.403 1.00 91.62 90 GLY A O 1
ATOM 696 N N . THR A 1 91 ? 8.020 6.005 2.373 1.00 92.38 91 THR A N 1
ATOM 697 C CA . THR A 1 91 ? 8.928 5.405 3.361 1.00 92.38 91 THR A CA 1
ATOM 698 C C . THR A 1 91 ? 9.392 4.008 2.961 1.00 92.38 91 THR A C 1
ATOM 700 O O . THR A 1 91 ? 10.429 3.542 3.447 1.00 92.38 91 THR A O 1
ATOM 703 N N . VAL A 1 92 ? 8.608 3.297 2.145 1.00 91.94 92 VAL A N 1
ATOM 704 C CA . VAL A 1 92 ? 8.902 1.918 1.747 1.00 91.94 92 VAL A CA 1
ATOM 705 C C . VAL A 1 92 ? 9.949 1.924 0.639 1.00 91.94 92 VAL A C 1
ATOM 707 O O . VAL A 1 92 ? 9.885 2.698 -0.313 1.00 91.94 92 VAL A O 1
ATOM 710 N N . VAL A 1 93 ? 10.936 1.050 0.798 1.00 89.06 93 VAL A N 1
ATOM 711 C CA . VAL A 1 93 ? 12.049 0.860 -0.130 1.00 89.06 93 VAL A CA 1
ATOM 712 C C . VAL A 1 93 ? 12.175 -0.623 -0.436 1.00 89.06 93 VAL A C 1
ATOM 714 O O . VAL A 1 93 ? 12.071 -1.455 0.465 1.00 89.06 93 VAL A O 1
ATOM 717 N N . THR A 1 94 ? 12.404 -0.943 -1.702 1.00 86.06 94 THR A N 1
ATOM 718 C CA . THR A 1 94 ? 12.575 -2.301 -2.223 1.00 86.06 94 THR A CA 1
ATOM 719 C C . THR A 1 94 ? 13.882 -2.358 -3.000 1.00 86.06 94 THR A C 1
ATOM 721 O O . THR A 1 94 ? 14.185 -1.442 -3.754 1.00 86.06 94 THR A O 1
ATOM 724 N N . ASP A 1 95 ? 14.728 -3.351 -2.728 1.00 85.69 95 ASP A N 1
ATOM 725 C CA . ASP A 1 95 ? 16.081 -3.454 -3.303 1.00 85.69 95 ASP A CA 1
ATOM 726 C C . ASP A 1 95 ? 16.947 -2.175 -3.182 1.00 85.69 95 ASP A C 1
ATOM 728 O O . ASP A 1 95 ? 17.872 -1.943 -3.956 1.00 85.69 95 ASP A O 1
ATOM 732 N N . ASN A 1 96 ? 16.715 -1.385 -2.124 1.00 82.19 96 ASN A N 1
ATOM 733 C CA . ASN A 1 96 ? 17.306 -0.059 -1.858 1.00 82.19 96 ASN A CA 1
ATOM 734 C C . ASN A 1 96 ? 16.831 1.079 -2.779 1.00 82.19 96 ASN A C 1
ATOM 736 O O . ASN A 1 96 ? 17.400 2.171 -2.730 1.00 82.19 96 ASN A O 1
ATOM 740 N N . GLU A 1 97 ? 15.778 0.863 -3.559 1.00 87.38 97 GLU A N 1
ATOM 741 C CA . GLU A 1 97 ? 15.112 1.890 -4.353 1.00 87.38 97 GLU A CA 1
ATOM 742 C C . GLU A 1 97 ? 13.753 2.259 -3.734 1.00 87.38 97 GLU A C 1
ATOM 744 O O . GLU A 1 97 ? 13.077 1.404 -3.150 1.00 87.38 97 GLU A O 1
ATOM 749 N N . PRO A 1 98 ? 13.343 3.539 -3.785 1.00 91.56 98 PRO A N 1
ATOM 750 C CA . PRO A 1 98 ? 12.006 3.935 -3.360 1.00 91.56 98 PRO A CA 1
ATOM 751 C C . PRO A 1 98 ? 10.950 3.333 -4.288 1.00 91.56 98 PRO A C 1
ATOM 753 O O . PRO A 1 98 ? 11.217 3.043 -5.455 1.00 91.56 98 PRO A O 1
ATOM 756 N N . LEU A 1 99 ? 9.726 3.202 -3.781 1.00 94.88 99 LEU A N 1
ATOM 757 C CA . LEU A 1 99 ? 8.597 2.876 -4.645 1.00 94.88 99 LEU A CA 1
ATOM 758 C C . LEU A 1 99 ? 8.405 3.951 -5.738 1.00 94.88 99 LEU A C 1
ATOM 760 O O . LEU A 1 99 ? 8.724 5.124 -5.512 1.00 94.88 99 LEU A O 1
ATOM 764 N N . PRO A 1 100 ? 7.852 3.577 -6.907 1.00 95.31 100 PRO A N 1
ATOM 765 C CA . PRO A 1 100 ? 7.483 4.516 -7.958 1.00 95.31 100 PRO A CA 1
ATOM 766 C C . PRO A 1 100 ? 6.560 5.630 -7.449 1.00 95.31 100 PRO A C 1
ATOM 768 O O . PRO A 1 100 ? 5.813 5.409 -6.488 1.00 95.31 100 PRO A O 1
ATOM 771 N N . PRO A 1 101 ? 6.555 6.809 -8.098 1.00 95.56 101 PRO A N 1
ATOM 772 C CA . PRO A 1 101 ? 5.685 7.908 -7.706 1.00 95.56 101 PRO A CA 1
ATOM 773 C C . PRO A 1 101 ? 4.210 7.497 -7.674 1.00 95.56 101 PRO A C 1
ATOM 775 O O . PRO A 1 101 ? 3.661 6.963 -8.643 1.00 95.56 101 PRO A O 1
ATOM 778 N N . LEU A 1 102 ? 3.580 7.769 -6.534 1.00 96.81 102 LEU A N 1
ATOM 779 C CA . LEU A 1 102 ? 2.160 7.566 -6.304 1.00 96.81 102 LEU A CA 1
ATOM 780 C C . LEU A 1 102 ? 1.373 8.738 -6.893 1.00 96.81 102 LEU A C 1
ATOM 782 O O . LEU A 1 102 ? 1.673 9.898 -6.615 1.00 96.81 102 LEU A O 1
ATOM 786 N N . LEU A 1 103 ? 0.351 8.431 -7.686 1.00 96.88 103 LEU A N 1
ATOM 787 C CA . LEU A 1 103 ? -0.556 9.420 -8.262 1.00 96.88 103 LEU A CA 1
ATOM 788 C C . LEU A 1 103 ? -1.831 9.561 -7.436 1.00 96.88 103 LEU A C 1
ATOM 790 O O . LEU A 1 103 ? -2.282 10.675 -7.176 1.00 96.88 103 LEU A O 1
ATOM 794 N N . GLN A 1 104 ? -2.433 8.432 -7.057 1.00 96.25 104 GLN A N 1
ATOM 795 C CA . GLN A 1 104 ? -3.702 8.422 -6.338 1.00 96.25 104 GLN A CA 1
ATOM 796 C C . GLN A 1 104 ? -3.906 7.115 -5.573 1.00 96.25 104 GLN A C 1
ATOM 798 O O . GLN A 1 104 ? -3.530 6.050 -6.053 1.00 96.25 104 GLN A O 1
ATOM 803 N N . VAL A 1 105 ? -4.568 7.191 -4.418 1.00 97.06 105 VAL A N 1
ATOM 804 C CA . VAL A 1 105 ? -5.021 6.027 -3.644 1.00 97.06 105 VAL A CA 1
ATOM 805 C C . VAL A 1 105 ? -6.541 6.027 -3.548 1.00 97.06 105 VAL A C 1
ATOM 807 O O . VAL A 1 105 ? -7.173 7.069 -3.346 1.00 97.06 105 VAL A O 1
ATOM 810 N N . TYR A 1 106 ? -7.117 4.838 -3.672 1.00 95.56 106 TYR A N 1
ATOM 811 C CA . TYR A 1 106 ? -8.520 4.546 -3.435 1.00 95.56 106 TYR A CA 1
ATOM 812 C C . TYR A 1 106 ? -8.612 3.431 -2.398 1.00 95.56 106 TYR A C 1
ATOM 814 O O . TYR A 1 106 ? -7.878 2.445 -2.475 1.00 95.56 106 TYR A O 1
ATOM 822 N N . VAL A 1 107 ? -9.516 3.602 -1.444 1.00 94.19 107 VAL A N 1
ATOM 823 C CA . VAL A 1 107 ? -9.807 2.633 -0.390 1.00 94.19 107 VAL A CA 1
ATOM 824 C C . VAL A 1 107 ? -11.302 2.359 -0.445 1.00 94.19 107 VAL A C 1
ATOM 826 O O . VAL A 1 107 ? -12.082 3.298 -0.607 1.00 94.19 107 VAL A O 1
ATOM 829 N N . ASP A 1 108 ? -11.670 1.086 -0.376 1.00 89.44 108 ASP A N 1
ATOM 830 C CA . ASP A 1 108 ? -13.056 0.632 -0.331 1.00 89.44 108 ASP A CA 1
ATOM 831 C C . ASP A 1 108 ? -13.182 -0.501 0.692 1.00 89.44 108 ASP A C 1
ATOM 833 O O . ASP A 1 108 ? -12.650 -1.603 0.492 1.00 89.44 108 ASP A O 1
ATOM 83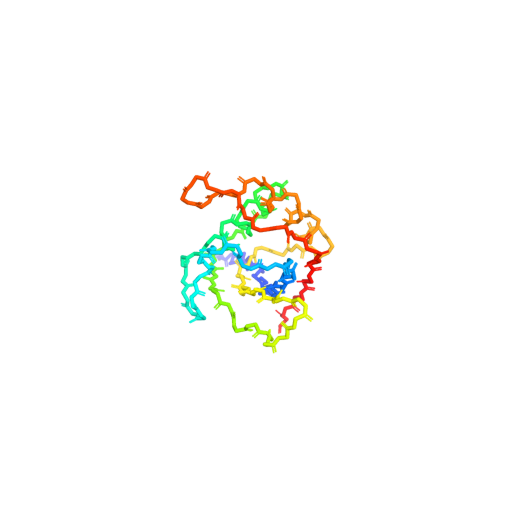7 N N . ALA A 1 109 ? -13.868 -0.221 1.798 1.00 77.38 109 ALA A N 1
ATOM 838 C CA . ALA A 1 109 ? -14.178 -1.220 2.807 1.00 77.38 109 ALA A CA 1
ATOM 839 C C . ALA A 1 109 ? -15.227 -2.206 2.268 1.00 77.38 109 ALA A C 1
ATOM 841 O O . ALA A 1 109 ? -16.302 -1.815 1.819 1.00 77.38 109 ALA A O 1
ATOM 842 N N . GLN A 1 110 ? -14.922 -3.501 2.328 1.00 68.12 110 GLN A N 1
ATOM 843 C CA . GLN A 1 110 ? -15.867 -4.565 2.000 1.00 68.12 110 GLN A CA 1
ATOM 844 C C . GLN A 1 110 ? -16.517 -5.063 3.302 1.00 68.12 110 GLN A C 1
ATOM 846 O O . GLN A 1 110 ? -15.821 -5.596 4.172 1.00 68.12 110 GLN A O 1
ATOM 851 N N . ASP A 1 111 ? -17.834 -4.863 3.423 1.00 57.06 111 ASP A N 1
ATOM 852 C CA . ASP A 1 111 ? -18.684 -5.361 4.522 1.00 57.06 111 ASP A CA 1
ATOM 853 C C . ASP A 1 111 ? -19.100 -6.835 4.343 1.00 57.06 111 ASP A C 1
ATOM 855 O O . ASP A 1 111 ? -19.429 -7.244 3.201 1.00 57.06 111 ASP A O 1
#

Organism: Aspergillus cristatus (NCBI:txid573508)

Secondary structure (DSSP, 8-state):
---------EEEEEEEEES--TT-----TT-S--HHHHHHHHHHHHHT--EEEEEEEPPP--SS-EEEEEEEES---HHHHHHHHHHHHTT-EETTEEPPPEEEEEEEEE-